Protein AF-A0A953RFS5-F1 (afdb_monomer_lite)

Foldseek 3Di:
DQDPVVVVLLVCCLVVVHQEDEDPDVSCVPPVNQVVCVVSNYHYYYPVVVVVVVDD

Sequence (56 aa):
MRDPNDLAVIETAERGDADVLCSNDGDFHDAAMIT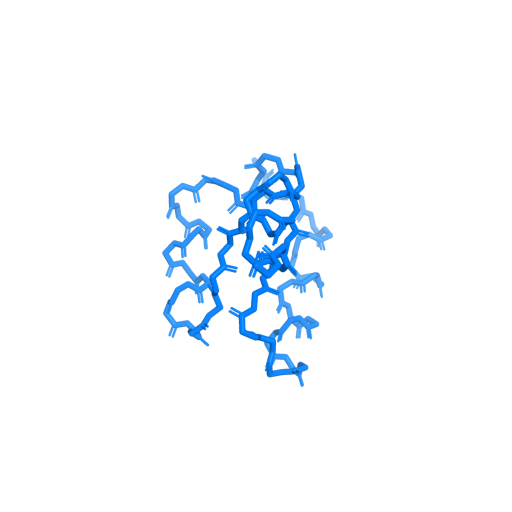FCAARGIDVCHEAALLARLIP

Secondary structure (DSSP, 8-state):
---HHHHHHHHHHHHTT-SEEE---GGGGSHHHHHHHHTTTPEEE-HHHHHHHH--

Radius of gyration: 11.21 Å; chains: 1; bounding box: 30×24×24 Å

Structure (mmCIF, N/CA/C/O backbone):
data_AF-A0A953RFS5-F1
#
_entry.id   AF-A0A953RFS5-F1
#
loop_
_atom_site.group_PDB
_atom_site.id
_atom_site.type_symbol
_atom_site.label_atom_id
_atom_site.label_alt_id
_atom_site.label_comp_id
_atom_site.label_asym_id
_atom_site.label_entity_id
_atom_site.label_seq_id
_atom_site.pdbx_PDB_ins_code
_atom_site.Cartn_x
_atom_site.Cartn_y
_atom_site.Cartn_z
_atom_site.occupancy
_atom_site.B_iso_or_equiv
_atom_site.auth_seq_id
_atom_site.auth_comp_id
_atom_site.auth_asym_id
_atom_site.auth_atom_id
_atom_site.pdbx_PDB_model_num
ATOM 1 N N . MET A 1 1 ? 16.458 0.260 -9.068 1.00 52.69 1 MET A N 1
ATOM 2 C CA . MET A 1 1 ? 16.585 -1.175 -8.728 1.00 52.69 1 MET A CA 1
ATOM 3 C C . MET A 1 1 ? 15.635 -1.349 -7.566 1.00 52.69 1 MET A C 1
ATOM 5 O O . MET A 1 1 ? 15.855 -0.630 -6.610 1.00 52.69 1 MET A O 1
ATOM 9 N N . ARG A 1 2 ? 14.550 -2.130 -7.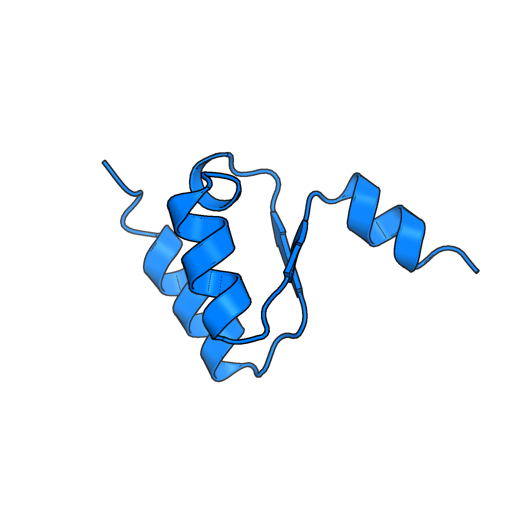695 1.00 66.31 2 ARG A N 1
ATOM 10 C CA . ARG A 1 2 ? 13.583 -2.299 -6.590 1.00 66.31 2 ARG A CA 1
ATOM 11 C C . ARG A 1 2 ? 14.305 -2.895 -5.388 1.00 66.31 2 ARG A C 1
ATOM 13 O O . ARG A 1 2 ? 15.110 -3.813 -5.602 1.00 66.31 2 ARG A O 1
ATOM 20 N N . ASP A 1 3 ? 14.047 -2.384 -4.191 1.00 76.19 3 ASP A N 1
ATOM 21 C CA . ASP A 1 3 ? 14.587 -2.975 -2.974 1.00 76.19 3 ASP A CA 1
ATOM 22 C C . ASP A 1 3 ? 14.056 -4.422 -2.869 1.00 76.19 3 ASP A C 1
ATOM 24 O O . ASP A 1 3 ? 12.852 -4.664 -3.000 1.00 76.19 3 ASP A O 1
ATOM 28 N N . PRO A 1 4 ? 14.925 -5.437 -2.702 1.00 77.88 4 PRO A N 1
ATOM 29 C CA . PRO A 1 4 ? 14.480 -6.821 -2.549 1.00 77.88 4 PRO A CA 1
ATOM 30 C C . PRO A 1 4 ? 13.520 -7.031 -1.364 1.00 77.88 4 PRO A C 1
ATOM 32 O O . PRO A 1 4 ? 12.781 -8.016 -1.358 1.00 77.88 4 PRO A O 1
ATOM 35 N N . ASN A 1 5 ? 13.503 -6.124 -0.386 1.00 85.44 5 ASN A N 1
ATOM 36 C CA . ASN A 1 5 ? 12.593 -6.170 0.752 1.00 85.44 5 ASN A CA 1
ATOM 37 C C . ASN A 1 5 ? 11.169 -5.697 0.410 1.00 85.44 5 ASN A C 1
ATOM 39 O O . ASN A 1 5 ? 10.228 -6.125 1.082 1.00 85.44 5 ASN A O 1
ATOM 43 N N . ASP A 1 6 ? 10.974 -4.911 -0.656 1.00 87.94 6 ASP A N 1
ATOM 44 C CA . ASP A 1 6 ? 9.648 -4.406 -1.046 1.00 87.94 6 ASP A CA 1
ATOM 45 C C . ASP A 1 6 ? 8.682 -5.538 -1.370 1.00 87.94 6 ASP A C 1
ATOM 47 O O . ASP A 1 6 ? 7.499 -5.498 -1.028 1.00 87.94 6 ASP A O 1
ATOM 51 N N . LEU A 1 7 ? 9.199 -6.588 -2.012 1.00 89.12 7 LEU A N 1
ATOM 52 C CA . LEU A 1 7 ? 8.396 -7.740 -2.393 1.00 89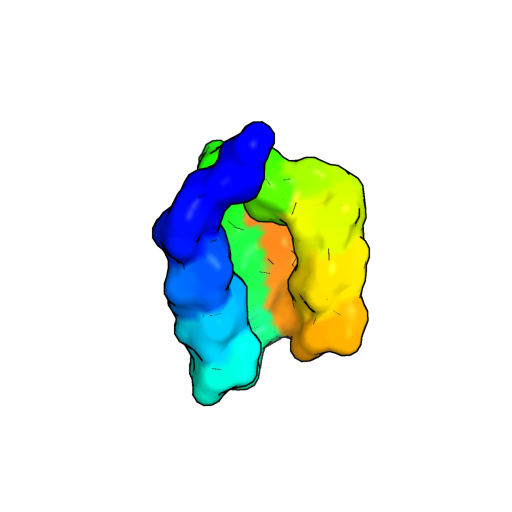.12 7 LEU A CA 1
ATOM 53 C C . LEU A 1 7 ? 7.794 -8.424 -1.164 1.00 89.12 7 LEU A C 1
ATOM 55 O O . LEU A 1 7 ? 6.616 -8.770 -1.177 1.00 89.12 7 LEU A O 1
ATOM 59 N N . ALA A 1 8 ? 8.572 -8.582 -0.092 1.00 92.06 8 ALA A N 1
ATOM 60 C CA . ALA A 1 8 ? 8.088 -9.208 1.132 1.00 92.06 8 ALA A CA 1
ATOM 61 C C . ALA A 1 8 ? 6.980 -8.375 1.796 1.00 92.06 8 ALA A C 1
ATOM 63 O O . ALA A 1 8 ? 6.012 -8.937 2.312 1.00 92.06 8 ALA A O 1
ATOM 64 N N . VAL A 1 9 ? 7.088 -7.044 1.746 1.00 94.19 9 VAL A N 1
ATOM 65 C CA . VAL A 1 9 ? 6.057 -6.128 2.253 1.00 94.19 9 VAL A CA 1
ATOM 66 C C . VAL A 1 9 ? 4.764 -6.275 1.450 1.00 94.19 9 VAL A C 1
ATOM 68 O O . VAL A 1 9 ? 3.696 -6.444 2.038 1.00 94.19 9 VAL A O 1
ATOM 71 N N . ILE A 1 10 ? 4.855 -6.293 0.118 1.00 91.56 10 ILE A N 1
ATOM 72 C CA . ILE A 1 10 ? 3.680 -6.423 -0.753 1.00 91.56 10 ILE A CA 1
ATOM 73 C C . ILE A 1 10 ? 3.023 -7.791 -0.597 1.00 91.56 10 ILE A C 1
ATOM 75 O O . ILE A 1 10 ? 1.809 -7.867 -0.436 1.00 91.56 10 ILE A O 1
ATOM 79 N N . GLU A 1 11 ? 3.807 -8.870 -0.582 1.00 92.69 11 GLU A N 1
ATOM 80 C CA . GLU A 1 11 ? 3.272 -10.213 -0.355 1.00 92.69 11 GLU A CA 1
ATOM 81 C C . GLU A 1 11 ? 2.591 -10.334 1.011 1.00 92.69 11 GLU A C 1
ATOM 83 O O . GLU A 1 11 ? 1.618 -11.071 1.149 1.00 92.69 11 GLU A O 1
ATOM 88 N N . THR A 1 12 ? 3.091 -9.626 2.025 1.00 95.31 12 THR A N 1
ATOM 89 C CA . THR A 1 12 ? 2.462 -9.597 3.350 1.00 95.31 12 THR A CA 1
ATOM 90 C C . THR A 1 12 ? 1.130 -8.855 3.308 1.00 95.31 12 THR A C 1
ATOM 92 O O . THR A 1 12 ? 0.150 -9.361 3.848 1.00 95.31 12 THR A O 1
ATOM 95 N N . ALA A 1 13 ? 1.071 -7.698 2.643 1.00 95.88 13 ALA A N 1
ATOM 96 C CA . ALA A 1 13 ? -0.165 -6.936 2.474 1.00 95.88 13 ALA A CA 1
ATOM 97 C C . ALA A 1 13 ? -1.215 -7.727 1.673 1.00 95.88 13 ALA A C 1
ATOM 99 O O . ALA A 1 13 ? -2.368 -7.806 2.085 1.00 95.88 13 ALA A O 1
ATOM 100 N N . GLU A 1 14 ? -0.800 -8.381 0.585 1.00 94.31 14 GLU A N 1
ATOM 101 C CA . GLU A 1 14 ? -1.669 -9.210 -0.256 1.00 94.31 14 GLU A CA 1
ATOM 102 C C . GLU A 1 14 ? -2.179 -10.446 0.497 1.00 94.31 14 GLU A C 1
ATOM 104 O O . GLU A 1 14 ? -3.375 -10.705 0.508 1.00 94.31 14 GLU A O 1
ATOM 109 N N . ARG A 1 15 ? -1.306 -11.193 1.189 1.00 95.56 15 ARG A N 1
ATOM 110 C CA . ARG A 1 15 ? -1.723 -12.373 1.977 1.00 95.56 15 ARG A CA 1
ATOM 111 C C . ARG A 1 15 ? -2.556 -12.016 3.206 1.00 95.56 15 ARG A C 1
ATOM 113 O O . ARG A 1 15 ? -3.246 -12.883 3.734 1.00 95.56 15 ARG A O 1
ATOM 120 N N . GLY A 1 16 ? -2.415 -10.792 3.701 1.00 96.25 16 GLY A N 1
ATOM 121 C CA . GLY A 1 16 ? -3.169 -10.272 4.833 1.00 96.25 16 GLY A CA 1
ATOM 122 C C . GLY A 1 16 ? -4.508 -9.646 4.451 1.00 96.25 16 GLY A C 1
ATOM 123 O O . GLY A 1 16 ? -5.162 -9.127 5.351 1.00 96.25 16 GLY A O 1
ATOM 124 N N . ASP A 1 17 ? -4.884 -9.659 3.165 1.00 95.25 17 ASP A N 1
ATOM 125 C CA . ASP A 1 17 ? -6.068 -8.975 2.630 1.00 95.25 17 ASP A CA 1
ATOM 126 C C . ASP A 1 17 ? -6.132 -7.498 3.068 1.00 95.25 17 ASP A C 1
ATOM 128 O O . ASP A 1 17 ? -7.174 -6.985 3.476 1.00 95.25 17 ASP A O 1
ATOM 132 N N . ALA A 1 18 ? -4.987 -6.810 3.051 1.00 96.94 18 ALA A N 1
ATOM 133 C CA . ALA A 1 18 ? -4.910 -5.427 3.497 1.00 96.94 18 ALA A CA 1
ATOM 134 C C . ALA A 1 18 ? -5.553 -4.475 2.479 1.00 96.94 18 ALA A C 1
ATOM 136 O O . ALA A 1 18 ? -5.136 -4.424 1.327 1.00 96.94 18 ALA A O 1
ATOM 137 N N . ASP A 1 19 ? -6.477 -3.626 2.928 1.00 96.50 19 ASP A N 1
ATOM 138 C CA . ASP A 1 19 ? -7.042 -2.561 2.084 1.00 96.50 19 ASP A CA 1
ATOM 139 C C . ASP A 1 19 ? -6.037 -1.421 1.818 1.00 96.50 19 ASP A C 1
ATOM 141 O O . ASP A 1 19 ? -6.157 -0.679 0.842 1.00 96.50 19 ASP A O 1
ATOM 145 N N . VAL A 1 20 ? -5.051 -1.239 2.709 1.00 96.69 20 VAL A N 1
ATOM 146 C CA . VAL A 1 20 ? -4.105 -0.114 2.675 1.00 96.69 20 VAL A CA 1
ATOM 147 C C . VAL A 1 20 ? -2.683 -0.566 3.017 1.00 96.69 20 VAL A C 1
ATOM 149 O O . VAL A 1 20 ? -2.452 -1.175 4.062 1.00 96.69 20 VAL A O 1
ATOM 152 N N . LEU A 1 21 ? -1.712 -0.172 2.189 1.00 96.69 21 LEU A N 1
ATOM 153 C CA . LEU A 1 21 ? -0.282 -0.189 2.492 1.00 96.69 21 LEU A CA 1
ATOM 154 C C . LEU A 1 21 ? 0.182 1.238 2.821 1.00 96.69 21 LEU A C 1
ATOM 156 O O . LEU A 1 21 ? 0.356 2.084 1.944 1.00 96.69 21 LEU A O 1
ATOM 160 N N . CYS A 1 22 ? 0.383 1.512 4.108 1.00 96.75 22 CYS A N 1
ATOM 161 C CA . CYS A 1 22 ? 0.878 2.802 4.578 1.00 96.75 22 CYS A CA 1
ATOM 162 C C . CYS A 1 22 ? 2.403 2.770 4.718 1.00 96.75 22 CYS A C 1
ATOM 164 O O . CYS A 1 22 ? 2.928 2.061 5.575 1.00 96.75 22 CYS A O 1
ATOM 166 N N . SER A 1 23 ? 3.113 3.551 3.902 1.00 95.12 23 SER A N 1
ATOM 167 C CA . SER A 1 23 ? 4.576 3.635 3.942 1.00 95.12 23 SER A CA 1
ATOM 168 C C . SER A 1 23 ? 5.067 5.032 3.566 1.00 95.12 23 SER A C 1
ATOM 170 O O . SER A 1 23 ? 4.452 5.727 2.759 1.00 95.12 23 SER A O 1
ATOM 172 N N . ASN A 1 24 ? 6.195 5.447 4.141 1.00 94.50 24 ASN A N 1
ATOM 173 C CA . ASN A 1 24 ? 6.927 6.648 3.724 1.00 94.50 24 ASN A CA 1
ATOM 174 C C . ASN A 1 24 ? 8.132 6.311 2.830 1.00 94.50 24 ASN A C 1
ATOM 176 O O . ASN A 1 24 ? 8.867 7.216 2.442 1.00 94.50 24 ASN A O 1
ATOM 180 N N . ASP A 1 25 ? 8.334 5.031 2.513 1.00 92.62 25 ASP A N 1
ATOM 181 C CA . ASP A 1 25 ? 9.356 4.590 1.570 1.00 92.62 25 ASP A CA 1
ATOM 182 C C . ASP A 1 25 ? 8.939 4.938 0.135 1.00 92.62 25 ASP A C 1
ATOM 184 O O . ASP A 1 25 ? 7.849 4.573 -0.313 1.00 92.62 25 ASP A O 1
ATOM 188 N N . GLY A 1 26 ? 9.801 5.686 -0.556 1.00 92.56 26 GLY A N 1
ATOM 189 C CA . GLY A 1 26 ? 9.529 6.270 -1.866 1.00 92.56 26 GLY A CA 1
ATOM 190 C C . GLY A 1 26 ? 9.269 5.235 -2.957 1.00 92.56 26 GLY A C 1
ATOM 191 O O . GLY A 1 26 ? 8.465 5.510 -3.847 1.00 92.56 26 GLY A O 1
ATOM 192 N N . ASP A 1 27 ? 9.851 4.039 -2.849 1.00 92.38 27 ASP A N 1
ATOM 193 C CA . ASP A 1 27 ? 9.711 2.985 -3.860 1.00 92.38 27 ASP A CA 1
ATOM 194 C C . ASP A 1 27 ? 8.254 2.478 -3.964 1.00 92.38 27 ASP A C 1
ATOM 196 O O . ASP A 1 27 ? 7.798 2.077 -5.041 1.00 92.38 27 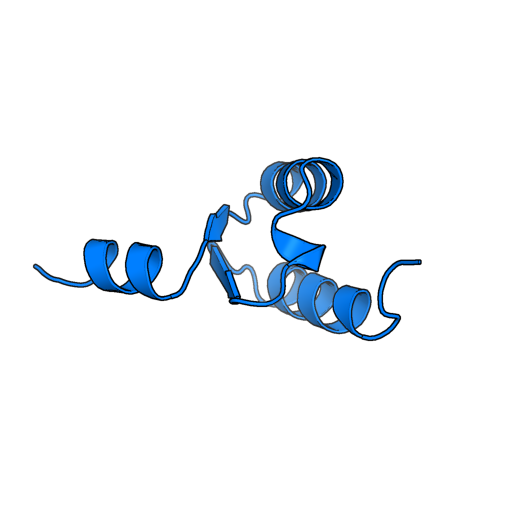ASP A O 1
ATOM 200 N N . PHE A 1 28 ? 7.457 2.585 -2.888 1.00 94.31 28 PHE A N 1
ATOM 201 C CA . PHE A 1 28 ? 6.021 2.269 -2.938 1.00 94.31 28 PHE A CA 1
ATOM 202 C C . PHE A 1 28 ? 5.168 3.346 -3.608 1.00 94.31 28 PHE A C 1
ATOM 204 O O . PHE A 1 28 ? 4.067 3.049 -4.076 1.00 94.31 28 PHE A O 1
ATOM 211 N N . HIS A 1 29 ? 5.669 4.579 -3.683 1.00 94.56 29 HIS A N 1
ATOM 212 C CA . HIS A 1 29 ? 4.963 5.720 -4.275 1.00 94.56 29 HIS A CA 1
ATOM 213 C C . HIS A 1 29 ? 5.305 5.936 -5.750 1.00 94.56 29 HIS A C 1
ATOM 215 O O . HIS A 1 29 ? 4.730 6.809 -6.404 1.00 94.56 29 HIS A O 1
ATOM 221 N N . ASP A 1 30 ? 6.188 5.111 -6.311 1.00 94.12 30 ASP A N 1
ATOM 222 C CA . ASP A 1 30 ? 6.391 5.051 -7.749 1.00 94.12 30 ASP A CA 1
ATOM 223 C C . ASP A 1 30 ? 5.102 4.622 -8.461 1.00 94.12 30 ASP A C 1
ATOM 225 O O . ASP A 1 30 ? 4.426 3.665 -8.075 1.00 94.12 30 ASP A O 1
ATOM 229 N N . ALA A 1 31 ? 4.788 5.276 -9.583 1.00 94.75 31 ALA A N 1
ATOM 230 C CA . ALA A 1 31 ? 3.545 5.041 -10.326 1.00 94.75 31 ALA A CA 1
ATOM 231 C C . ALA A 1 31 ? 3.334 3.563 -10.713 1.00 94.75 31 ALA A C 1
ATOM 233 O O . ALA A 1 31 ? 2.205 3.063 -10.717 1.00 94.75 31 ALA A O 1
ATOM 234 N N . ALA A 1 32 ? 4.423 2.850 -11.019 1.00 92.31 32 ALA A N 1
ATOM 235 C CA . ALA A 1 32 ? 4.379 1.425 -11.325 1.00 92.31 32 ALA A CA 1
ATOM 236 C C . ALA A 1 32 ? 3.982 0.583 -10.104 1.00 92.31 32 ALA A C 1
ATOM 238 O O . ALA A 1 32 ? 3.236 -0.385 -10.258 1.00 92.31 32 ALA A O 1
ATOM 239 N N . MET A 1 33 ? 4.453 0.952 -8.910 1.00 92.25 33 MET A N 1
ATOM 240 C CA . MET A 1 33 ? 4.132 0.245 -7.676 1.00 92.25 33 MET A CA 1
ATOM 241 C C . MET A 1 33 ? 2.703 0.535 -7.224 1.00 92.25 33 MET A C 1
ATOM 243 O O . MET A 1 33 ? 1.949 -0.399 -6.962 1.00 92.25 33 MET A O 1
ATOM 247 N N . ILE A 1 34 ? 2.279 1.800 -7.274 1.00 95.44 34 ILE A N 1
ATOM 248 C CA . ILE A 1 34 ? 0.890 2.194 -6.999 1.00 95.44 34 ILE A CA 1
ATOM 249 C C . ILE A 1 34 ? -0.076 1.421 -7.904 1.00 95.44 34 ILE A C 1
ATOM 251 O O . ILE A 1 34 ? -1.045 0.839 -7.426 1.00 95.44 34 ILE A O 1
ATOM 255 N N . THR A 1 35 ? 0.209 1.352 -9.208 1.00 95.81 35 THR A N 1
ATOM 256 C CA . THR A 1 35 ? -0.633 0.606 -10.160 1.00 95.81 35 THR A CA 1
ATOM 257 C C . THR A 1 35 ? -0.679 -0.888 -9.823 1.00 95.81 35 THR A C 1
ATOM 259 O O . THR A 1 35 ? -1.732 -1.518 -9.917 1.00 95.81 35 THR A O 1
ATOM 262 N N . PHE A 1 36 ? 0.455 -1.465 -9.418 1.00 92.94 36 PHE A N 1
ATOM 263 C CA . PHE A 1 36 ? 0.552 -2.874 -9.045 1.00 92.94 36 PHE A CA 1
ATOM 264 C C . PHE A 1 36 ? -0.251 -3.213 -7.778 1.00 92.94 36 PHE A C 1
ATOM 266 O O . PHE A 1 36 ? -0.932 -4.243 -7.757 1.00 92.94 36 PHE A O 1
ATOM 273 N N . CYS A 1 37 ? -0.196 -2.357 -6.755 1.00 95.12 37 CYS A N 1
ATOM 274 C CA . CYS A 1 37 ? -0.970 -2.489 -5.519 1.00 95.12 37 CYS A CA 1
ATOM 275 C C . CYS A 1 37 ? -2.469 -2.257 -5.763 1.00 95.12 37 CYS A C 1
ATOM 277 O O . CYS A 1 37 ? -3.293 -3.072 -5.351 1.00 95.12 37 CYS A O 1
ATOM 279 N N . ALA A 1 38 ? -2.829 -1.230 -6.539 1.00 96.56 38 ALA A N 1
ATOM 280 C CA . ALA A 1 38 ? -4.221 -0.921 -6.862 1.00 96.56 38 ALA A CA 1
ATOM 281 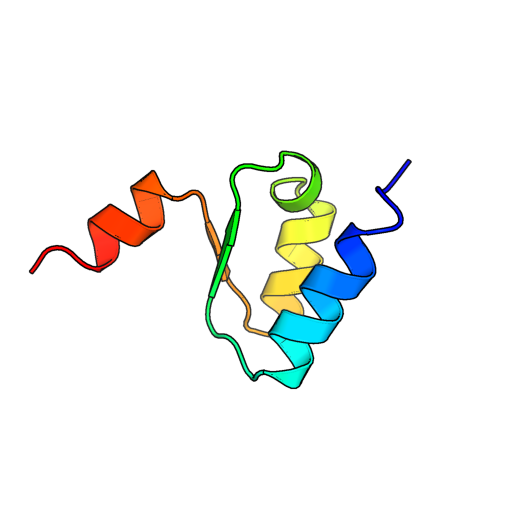C C . ALA A 1 38 ? -4.917 -2.062 -7.624 1.00 96.56 38 ALA A C 1
ATOM 283 O O . ALA A 1 38 ? -6.082 -2.358 -7.369 1.00 96.56 38 ALA A O 1
ATOM 284 N N . ALA A 1 39 ? -4.200 -2.765 -8.512 1.00 96.12 39 ALA A N 1
ATOM 285 C CA . ALA A 1 39 ? -4.719 -3.952 -9.200 1.00 96.12 39 ALA A CA 1
ATOM 286 C C . ALA A 1 39 ? -5.078 -5.113 -8.248 1.00 96.12 39 ALA A C 1
ATOM 288 O O . ALA A 1 39 ? -5.807 -6.021 -8.644 1.00 96.12 39 ALA A O 1
ATOM 289 N N . ARG A 1 40 ? -4.576 -5.081 -7.008 1.00 94.50 40 ARG A N 1
ATOM 290 C CA . ARG A 1 40 ? -4.874 -6.030 -5.924 1.00 94.50 40 ARG A CA 1
ATOM 291 C C . ARG A 1 40 ? -5.871 -5.480 -4.904 1.00 94.50 40 ARG A C 1
ATOM 293 O O . ARG A 1 40 ? -6.129 -6.139 -3.909 1.00 94.50 40 ARG A O 1
ATOM 300 N N . GLY A 1 41 ? -6.421 -4.288 -5.138 1.00 96.06 41 GLY A N 1
ATOM 301 C CA . GLY A 1 41 ? -7.309 -3.617 -4.187 1.00 96.06 41 GLY A CA 1
ATOM 302 C C . GLY A 1 41 ? -6.588 -2.959 -3.010 1.00 96.06 41 GLY A C 1
ATOM 303 O O . GLY A 1 41 ? -7.254 -2.539 -2.074 1.00 96.06 41 GLY A O 1
ATOM 304 N N . ILE A 1 42 ? -5.258 -2.840 -3.063 1.00 97.31 42 ILE A N 1
ATOM 305 C CA . ILE A 1 42 ? -4.450 -2.253 -1.991 1.00 97.31 42 ILE A CA 1
ATOM 306 C C . ILE A 1 42 ? -4.149 -0.795 -2.342 1.00 97.31 42 ILE A C 1
ATOM 308 O O . ILE A 1 42 ? -3.456 -0.517 -3.325 1.00 97.31 42 ILE A O 1
ATOM 312 N N . ASP A 1 43 ? -4.638 0.139 -1.531 1.00 97.25 43 ASP A N 1
ATOM 313 C CA . ASP A 1 43 ? -4.304 1.558 -1.655 1.00 97.25 43 ASP A CA 1
ATOM 314 C C . ASP A 1 43 ? -2.957 1.864 -0.987 1.00 97.25 43 ASP A C 1
ATOM 316 O O . ASP A 1 43 ? -2.710 1.456 0.148 1.00 97.25 43 ASP A O 1
ATOM 320 N N . VAL A 1 44 ? -2.080 2.605 -1.663 1.00 96.81 44 VAL A N 1
ATOM 321 C CA . VAL A 1 44 ? -0.792 3.026 -1.094 1.00 96.81 44 VAL A CA 1
ATOM 322 C C . VAL A 1 44 ? -0.913 4.464 -0.620 1.00 96.81 44 VAL A C 1
ATOM 324 O O . VAL A 1 44 ? -1.304 5.346 -1.382 1.00 96.81 44 VAL A O 1
ATOM 327 N N . CYS A 1 45 ? -0.555 4.730 0.635 1.00 97.06 45 CYS A N 1
ATOM 328 C CA . CYS A 1 45 ? -0.622 6.084 1.172 1.00 97.06 45 CYS A CA 1
ATOM 329 C C . CYS A 1 45 ? 0.531 6.407 2.125 1.00 97.06 45 CYS A C 1
ATOM 331 O O . CYS A 1 45 ? 1.190 5.525 2.675 1.00 97.06 45 CYS A O 1
ATOM 333 N N . HIS A 1 46 ? 0.777 7.703 2.308 1.00 96.56 46 HIS A N 1
ATOM 334 C CA . HIS A 1 46 ? 1.654 8.197 3.363 1.00 96.56 46 HIS A CA 1
ATOM 335 C C . HIS A 1 46 ? 0.945 8.165 4.715 1.00 96.56 46 HIS A C 1
ATOM 337 O O . HIS A 1 46 ? -0.278 8.306 4.792 1.00 96.56 46 HIS A O 1
ATOM 343 N N . GLU A 1 47 ? 1.731 8.122 5.788 1.00 94.75 47 GLU A N 1
ATOM 344 C CA . GLU A 1 47 ? 1.221 8.157 7.164 1.00 94.75 47 GLU A CA 1
ATOM 345 C C . GLU A 1 47 ? 0.277 9.341 7.413 1.00 94.75 47 GLU A C 1
ATOM 347 O O . GLU A 1 47 ? -0.800 9.169 7.978 1.00 94.75 47 GLU A O 1
ATOM 352 N N . ALA A 1 48 ? 0.623 10.534 6.919 1.00 93.69 48 ALA A N 1
ATOM 353 C CA . ALA A 1 48 ? -0.221 11.720 7.066 1.00 93.69 48 ALA A CA 1
ATOM 354 C C . ALA A 1 48 ? -1.614 11.544 6.430 1.00 93.69 48 ALA A C 1
ATOM 356 O O . ALA A 1 48 ? -2.612 12.002 6.986 1.00 93.69 48 ALA A O 1
ATOM 357 N N . ALA A 1 49 ? -1.691 10.861 5.284 1.00 93.88 49 ALA A N 1
ATOM 358 C CA . ALA A 1 49 ? -2.954 10.586 4.607 1.00 93.88 49 ALA A CA 1
ATOM 359 C C . ALA A 1 49 ? -3.767 9.518 5.349 1.00 93.88 49 ALA A C 1
ATOM 361 O O . ALA A 1 49 ? -4.983 9.661 5.468 1.00 93.88 49 ALA A O 1
ATOM 362 N N . LEU A 1 50 ? -3.110 8.486 5.892 1.00 94.50 50 LEU A N 1
ATOM 363 C CA . LEU A 1 50 ? -3.777 7.491 6.729 1.00 94.50 50 LEU A CA 1
ATOM 364 C C . LEU A 1 50 ? -4.352 8.130 7.999 1.00 94.50 50 LEU A C 1
ATOM 366 O O . LEU A 1 50 ? -5.523 7.929 8.306 1.00 94.50 50 LEU A O 1
ATOM 370 N N . LEU A 1 51 ? -3.566 8.946 8.705 1.00 94.38 51 LEU A N 1
ATOM 371 C CA . LEU A 1 51 ? -4.019 9.650 9.907 1.00 94.38 51 LEU A CA 1
ATOM 372 C C . LEU A 1 51 ? -5.230 10.539 9.614 1.00 94.38 51 LEU A C 1
ATOM 374 O O . LEU A 1 51 ? -6.205 10.500 10.358 1.00 94.38 51 LEU A O 1
ATOM 378 N N . ALA A 1 52 ? -5.217 11.276 8.500 1.00 93.88 52 ALA A N 1
ATOM 379 C CA . ALA A 1 52 ? -6.348 12.105 8.091 1.00 93.88 52 ALA A CA 1
ATOM 380 C C . ALA A 1 52 ? -7.643 11.303 7.843 1.00 93.88 52 ALA A C 1
ATOM 382 O O . ALA A 1 52 ? -8.725 11.854 8.013 1.00 93.88 52 ALA A O 1
ATOM 383 N N . ARG A 1 53 ? -7.553 10.017 7.470 1.00 92.44 53 ARG A N 1
ATOM 384 C CA . ARG A 1 53 ? -8.717 9.120 7.304 1.00 92.44 53 ARG A CA 1
ATOM 385 C C . ARG A 1 53 ? -9.252 8.567 8.626 1.00 92.44 53 ARG A C 1
ATOM 387 O O . ARG A 1 53 ? -10.400 8.142 8.676 1.00 92.44 53 ARG A O 1
ATOM 394 N N . LEU A 1 54 ? -8.412 8.513 9.659 1.00 88.12 54 LEU A N 1
ATOM 395 C CA . LEU A 1 54 ? -8.736 7.913 10.957 1.00 88.12 54 LEU A CA 1
ATOM 396 C C . LEU A 1 54 ? -9.217 8.935 11.992 1.00 88.12 54 LEU A C 1
ATOM 398 O O . LEU A 1 54 ? -9.749 8.542 13.030 1.00 88.12 54 LEU A O 1
ATOM 402 N N . ILE A 1 55 ? -9.018 10.228 11.734 1.00 81.06 55 ILE A N 1
ATOM 403 C CA . ILE A 1 55 ? -9.562 11.297 12.572 1.00 81.06 55 ILE A CA 1
ATOM 404 C C . ILE A 1 55 ? -11.076 11.413 12.280 1.00 81.06 55 ILE A C 1
ATOM 406 O O . ILE A 1 55 ? -11.426 11.613 11.117 1.00 81.06 55 ILE A O 1
ATOM 410 N N . PRO A 1 56 ? -11.955 11.263 13.295 1.00 63.09 56 PRO A N 1
ATOM 411 C CA . PRO A 1 56 ? -13.414 11.337 13.143 1.00 63.09 56 PRO A CA 1
ATOM 412 C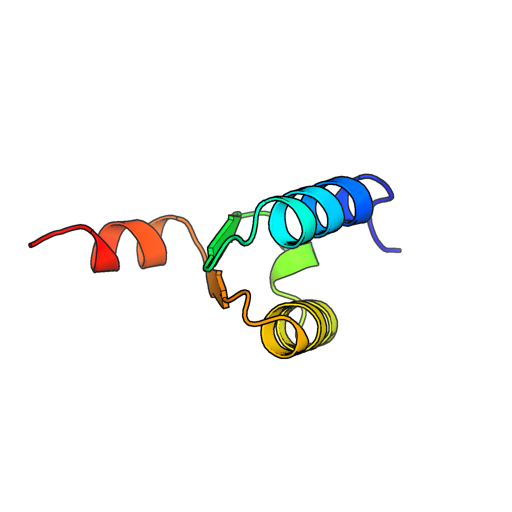 C . PRO A 1 56 ? -13.950 12.708 12.717 1.00 63.09 56 PRO A C 1
ATOM 414 O O . PRO A 1 56 ? -13.343 13.733 13.111 1.00 63.09 56 PRO A O 1
#

pLDDT: mean 91.59, std 8.63, range [52.69, 97.31]